Protein AF-A0A3D0RN93-F1 (afdb_monomer_lite)

Secondary structure (DSSP, 8-state):
-----SSHHHHHTTSTTEEEEEEETTEEEEEETTB-GGGS--EETTEEP-SS-S-SSS--S--TTS-S--------

Sequence (76 aa):
MKNNSASFSKSLSKVAGVSSMDIGANVAKPVIRGLGFNRIAVADKGVVQQNQQWGADHGLDIDQYDVDKVFIHKGP

Radius of gyration: 11.63 Å; chains: 1; bounding box: 30×24×32 Å

Structure (mmCIF, N/CA/C/O backbone):
data_AF-A0A3D0RN93-F1
#
_entry.id   AF-A0A3D0RN93-F1
#
loop_
_atom_site.group_PDB
_atom_site.id
_atom_site.type_symbol
_atom_site.label_atom_id
_atom_site.label_alt_id
_atom_site.label_comp_id
_atom_site.label_asym_id
_atom_site.label_entity_id
_atom_site.label_seq_id
_atom_site.pdbx_PDB_ins_code
_atom_site.Cartn_x
_atom_site.Cartn_y
_atom_site.Cartn_z
_atom_site.occupancy
_atom_site.B_iso_or_equiv
_atom_site.auth_seq_id
_atom_site.a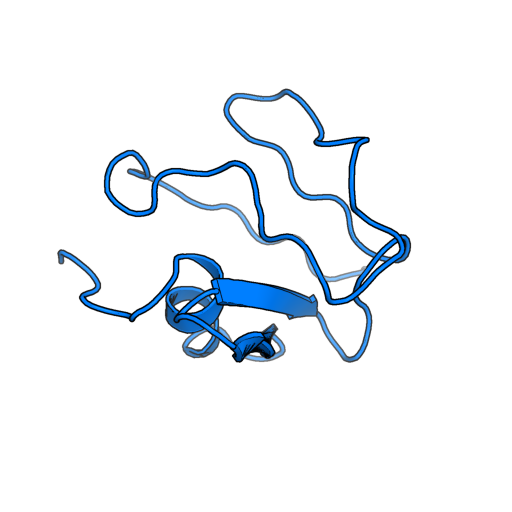uth_comp_id
_atom_site.auth_asym_id
_atom_site.auth_atom_id
_atom_site.pdbx_PDB_model_num
ATOM 1 N N . MET A 1 1 ? -17.091 1.777 -8.340 1.00 43.31 1 MET A N 1
ATOM 2 C CA . MET A 1 1 ? -16.237 2.874 -8.854 1.00 43.31 1 MET A CA 1
ATOM 3 C C . MET A 1 1 ? -14.884 2.280 -9.208 1.00 43.31 1 MET A C 1
ATOM 5 O O . MET A 1 1 ? -14.220 1.801 -8.302 1.00 43.31 1 MET A O 1
ATOM 9 N N . LYS A 1 2 ? -14.481 2.271 -10.484 1.00 50.34 2 LYS A N 1
ATOM 10 C CA . LYS A 1 2 ? -13.091 1.952 -10.849 1.00 50.34 2 LYS A CA 1
ATOM 11 C C . LYS A 1 2 ? -12.225 3.150 -10.440 1.00 50.34 2 LYS A C 1
ATOM 13 O O . LYS A 1 2 ? -12.444 4.254 -10.933 1.00 50.34 2 LYS A O 1
ATOM 18 N N . ASN A 1 3 ? -11.328 2.980 -9.470 1.00 56.91 3 ASN A N 1
ATOM 19 C CA . ASN A 1 3 ? -10.379 4.028 -9.086 1.00 56.91 3 ASN A CA 1
ATOM 20 C C . ASN A 1 3 ? -9.252 4.055 -10.133 1.00 56.91 3 ASN A C 1
ATOM 22 O O . ASN A 1 3 ? -8.350 3.229 -10.075 1.00 56.91 3 ASN A O 1
ATOM 26 N N . ASN A 1 4 ? -9.280 5.010 -11.069 1.00 64.31 4 ASN A N 1
ATOM 27 C CA . ASN A 1 4 ? -8.231 5.202 -12.090 1.00 64.31 4 ASN A CA 1
ATOM 28 C C . ASN A 1 4 ? -6.953 5.862 -11.527 1.00 64.31 4 ASN A C 1
ATOM 30 O O . ASN A 1 4 ? -6.353 6.733 -12.155 1.00 64.31 4 ASN A O 1
ATOM 34 N N . SER A 1 5 ? -6.540 5.501 -10.314 1.00 68.50 5 SER A N 1
ATOM 35 C CA . SER A 1 5 ? -5.238 5.925 -9.799 1.00 68.50 5 SER A CA 1
ATOM 36 C C . SER A 1 5 ? -4.124 5.172 -10.530 1.00 68.50 5 SER A C 1
ATOM 38 O O . SER A 1 5 ? -4.312 4.037 -10.957 1.00 68.50 5 SER A O 1
ATOM 40 N N . ALA A 1 6 ? -2.962 5.812 -10.674 1.00 81.19 6 ALA A N 1
ATOM 41 C CA . ALA A 1 6 ? -1.834 5.252 -11.420 1.00 81.19 6 ALA A CA 1
ATOM 42 C C . ALA A 1 6 ? -1.246 3.968 -10.788 1.00 81.19 6 ALA A C 1
ATOM 44 O O . ALA A 1 6 ? -0.613 3.191 -11.491 1.00 81.19 6 ALA A O 1
ATOM 45 N N . SER A 1 7 ? -1.481 3.751 -9.485 1.00 88.00 7 SER A N 1
ATOM 46 C CA . SER A 1 7 ? -1.256 2.482 -8.781 1.00 88.00 7 SER A CA 1
ATOM 47 C C . SER A 1 7 ? -2.350 2.217 -7.749 1.00 88.00 7 SER A C 1
ATOM 49 O O . SER A 1 7 ? -3.001 3.151 -7.256 1.00 88.00 7 SER A O 1
ATOM 51 N N . PHE A 1 8 ? -2.466 0.953 -7.330 1.00 91.44 8 PHE A N 1
ATOM 52 C CA . PHE A 1 8 ? -3.287 0.538 -6.192 1.00 91.44 8 PHE A CA 1
ATOM 53 C C . PHE A 1 8 ? -3.013 1.394 -4.944 1.00 91.44 8 PHE A C 1
ATOM 55 O O . PHE A 1 8 ? -3.936 1.995 -4.395 1.00 91.44 8 PHE A O 1
ATOM 62 N N . SER A 1 9 ? -1.746 1.552 -4.550 1.00 93.69 9 SER A N 1
ATOM 63 C CA . SER A 1 9 ? -1.347 2.334 -3.370 1.00 93.69 9 SER A CA 1
ATOM 64 C C . SER A 1 9 ? -1.793 3.796 -3.437 1.00 93.69 9 SER A C 1
ATOM 66 O O . SER A 1 9 ? -2.283 4.331 -2.445 1.00 93.69 9 SER A O 1
ATOM 68 N N . LYS A 1 10 ? -1.688 4.447 -4.607 1.00 92.62 10 LYS A N 1
ATOM 69 C CA . LYS A 1 10 ? -2.165 5.831 -4.801 1.00 92.62 10 LYS A CA 1
ATOM 70 C C . LYS A 1 10 ? -3.680 5.945 -4.620 1.00 92.62 10 LYS A C 1
ATOM 72 O O . LYS A 1 10 ? -4.159 6.970 -4.141 1.00 92.62 10 LYS A O 1
ATOM 77 N N . SER A 1 11 ? -4.437 4.898 -4.957 1.00 91.94 11 SER A N 1
ATOM 78 C CA . SER A 1 11 ? -5.890 4.880 -4.747 1.00 91.94 11 SER A CA 1
ATOM 79 C C . SER A 1 11 ? -6.282 4.918 -3.263 1.00 91.94 11 SER A C 1
ATOM 81 O O . SER A 1 11 ? -7.331 5.469 -2.917 1.00 91.94 11 SER A O 1
ATOM 83 N N . LEU A 1 12 ? -5.416 4.396 -2.384 1.00 93.75 12 LEU A N 1
ATOM 84 C CA . LEU A 1 12 ? -5.644 4.333 -0.939 1.00 93.75 12 LEU A CA 1
ATOM 85 C C . LEU A 1 12 ? -5.441 5.683 -0.239 1.00 93.75 12 LEU A C 1
ATOM 87 O O . LEU A 1 12 ? -5.945 5.865 0.866 1.00 93.75 12 LEU A O 1
ATOM 91 N N . SER A 1 13 ? -4.787 6.655 -0.884 1.00 93.75 13 SER A N 1
ATOM 92 C CA . SER A 1 13 ? -4.529 7.995 -0.327 1.00 93.75 13 SER A CA 1
ATOM 93 C C . SER A 1 13 ? -5.800 8.817 -0.058 1.00 93.75 13 SER A C 1
ATOM 95 O O . SER A 1 13 ? -5.736 9.874 0.562 1.00 93.75 13 SER A O 1
ATOM 97 N N . LYS A 1 14 ? -6.977 8.339 -0.493 1.00 91.88 14 LYS A N 1
ATOM 98 C CA . LYS A 1 14 ? -8.287 8.898 -0.108 1.00 91.88 14 LYS A CA 1
ATOM 99 C C . LYS A 1 14 ? -8.688 8.543 1.333 1.00 91.88 14 LYS A C 1
ATOM 101 O O . LYS A 1 14 ? -9.625 9.130 1.867 1.00 91.88 14 LYS A O 1
ATOM 106 N N . VAL A 1 15 ? -8.021 7.574 1.964 1.00 95.88 15 VAL A N 1
ATOM 107 C CA . VAL A 1 15 ? -8.304 7.131 3.334 1.00 95.88 15 VAL A CA 1
ATOM 108 C C . VAL A 1 15 ? -7.490 7.958 4.328 1.00 95.88 15 VAL A C 1
ATOM 110 O O . VAL A 1 15 ? -6.266 8.000 4.263 1.00 95.88 15 VAL A O 1
ATOM 113 N N . ALA A 1 16 ? -8.155 8.562 5.316 1.00 95.94 16 ALA A N 1
ATOM 114 C CA . ALA A 1 16 ? -7.483 9.351 6.349 1.00 95.94 16 ALA A CA 1
ATOM 115 C C . ALA A 1 16 ? -6.381 8.551 7.074 1.00 95.94 16 ALA A C 1
ATOM 117 O O . ALA A 1 16 ? -6.605 7.425 7.545 1.00 95.94 16 ALA A O 1
ATOM 118 N N . GLY A 1 17 ? -5.193 9.150 7.185 1.00 96.56 17 GLY A N 1
ATOM 119 C CA . GLY A 1 17 ? -4.009 8.525 7.782 1.00 96.56 17 GLY A CA 1
ATOM 120 C C . GLY A 1 17 ? -3.289 7.519 6.878 1.00 96.56 17 GLY A C 1
ATOM 121 O O . GLY A 1 17 ? -2.369 6.854 7.356 1.00 96.56 17 GLY A O 1
ATOM 122 N N . VAL A 1 18 ? -3.693 7.406 5.608 1.00 97.38 18 VAL A N 1
ATOM 123 C CA . VAL A 1 18 ? -3.010 6.628 4.571 1.00 97.38 18 VAL A CA 1
ATOM 124 C C . VAL A 1 18 ? -2.491 7.586 3.508 1.00 97.38 18 VAL A C 1
ATOM 126 O O . VAL A 1 18 ? -3.216 8.450 3.021 1.00 97.38 18 VAL A O 1
ATOM 129 N N . SER A 1 19 ? -1.228 7.432 3.149 1.00 96.25 19 SER A N 1
ATOM 130 C CA . SER A 1 19 ? -0.612 8.095 2.007 1.00 96.25 19 SER A CA 1
ATOM 131 C C . SER A 1 19 ? 0.114 7.064 1.146 1.00 96.25 19 SER A C 1
ATOM 133 O O . SER A 1 19 ? 0.145 5.871 1.460 1.00 96.25 19 SER A O 1
ATOM 135 N N . SER A 1 20 ? 0.685 7.515 0.035 1.00 93.88 20 SER A N 1
ATOM 136 C CA . SER A 1 20 ? 1.469 6.676 -0.864 1.00 93.88 20 SER A CA 1
ATOM 137 C C . SER A 1 20 ? 2.856 7.271 -1.065 1.00 93.88 20 SER A C 1
ATOM 139 O O . SER A 1 20 ? 2.974 8.463 -1.347 1.00 93.88 20 SER A O 1
ATOM 141 N N . MET A 1 21 ? 3.886 6.437 -0.981 1.00 94.06 21 MET A N 1
ATOM 142 C CA . MET A 1 21 ? 5.237 6.763 -1.421 1.00 94.06 21 MET A CA 1
ATOM 143 C C . MET A 1 21 ? 5.358 6.418 -2.904 1.00 94.06 21 MET A C 1
ATOM 145 O O . MET A 1 21 ? 5.331 5.240 -3.259 1.00 94.06 21 MET A O 1
ATOM 149 N N . ASP A 1 22 ? 5.441 7.438 -3.755 1.00 92.12 22 ASP A N 1
ATOM 150 C CA . ASP A 1 22 ? 5.731 7.265 -5.180 1.00 92.12 22 ASP A CA 1
ATOM 151 C C . ASP A 1 22 ? 7.180 6.802 -5.352 1.00 92.12 22 ASP A C 1
ATOM 153 O O . ASP A 1 22 ? 8.082 7.357 -4.724 1.00 92.12 22 ASP A O 1
ATOM 157 N N . ILE A 1 23 ? 7.383 5.780 -6.179 1.00 91.56 23 ILE A N 1
ATOM 158 C CA . ILE A 1 23 ? 8.709 5.241 -6.493 1.00 91.56 23 ILE A CA 1
ATOM 159 C C . ILE A 1 23 ? 9.018 5.287 -7.998 1.00 91.56 23 ILE A C 1
ATOM 161 O O . ILE A 1 23 ? 9.975 4.676 -8.462 1.00 91.56 23 ILE A O 1
ATOM 165 N N . GLY A 1 24 ? 8.230 6.042 -8.769 1.00 87.38 24 GLY A N 1
ATOM 166 C CA . GLY A 1 24 ? 8.394 6.193 -10.211 1.00 87.38 24 GLY A CA 1
ATOM 167 C C . GLY A 1 24 ? 7.649 5.132 -11.021 1.00 87.38 24 GLY A C 1
ATOM 168 O O . GLY A 1 24 ? 7.048 4.206 -10.484 1.00 87.38 24 GLY A O 1
ATOM 169 N N . ALA A 1 25 ? 7.635 5.308 -12.347 1.00 85.44 25 ALA A N 1
ATOM 170 C CA . ALA A 1 25 ? 6.971 4.404 -13.297 1.00 85.44 25 ALA A CA 1
ATOM 171 C C . ALA A 1 25 ? 5.504 4.073 -12.945 1.00 85.44 25 ALA A C 1
ATOM 173 O O . ALA A 1 25 ? 5.030 2.968 -13.187 1.00 85.44 25 ALA A O 1
ATOM 174 N N . ASN A 1 26 ? 4.782 5.039 -12.365 1.00 83.81 26 ASN A N 1
ATOM 175 C CA . ASN A 1 26 ? 3.423 4.883 -11.834 1.00 83.81 26 ASN A CA 1
ATOM 176 C C . ASN A 1 26 ? 3.281 3.926 -10.642 1.00 83.81 26 ASN A C 1
ATOM 178 O O . ASN A 1 26 ? 2.176 3.764 -10.136 1.00 83.81 26 ASN A O 1
ATOM 182 N N . VAL A 1 27 ? 4.371 3.382 -10.112 1.00 88.56 27 VAL A N 1
ATOM 183 C CA . VAL A 1 27 ? 4.383 2.475 -8.967 1.00 88.56 27 VAL A CA 1
ATOM 184 C C . VAL A 1 27 ? 4.459 3.265 -7.659 1.00 88.56 27 VAL A C 1
ATOM 186 O O . VAL A 1 27 ? 5.105 4.306 -7.563 1.00 88.56 27 VAL A O 1
ATOM 189 N N . ALA A 1 28 ? 3.769 2.788 -6.624 1.00 93.12 28 ALA A N 1
ATOM 190 C CA . ALA A 1 28 ? 3.855 3.375 -5.291 1.00 93.12 28 ALA A CA 1
ATOM 191 C C . ALA A 1 28 ? 3.642 2.325 -4.197 1.00 93.12 28 ALA A C 1
ATOM 193 O O . ALA A 1 28 ? 3.005 1.294 -4.432 1.00 93.12 28 ALA A O 1
ATOM 194 N N . LYS A 1 29 ? 4.097 2.629 -2.980 1.00 95.25 29 LYS A N 1
ATOM 195 C CA . LYS A 1 29 ? 3.865 1.824 -1.770 1.00 95.25 29 LYS A CA 1
ATOM 196 C C . LYS A 1 29 ? 2.958 2.545 -0.776 1.00 95.25 29 LYS A C 1
ATOM 198 O O . LYS A 1 29 ? 3.034 3.772 -0.687 1.00 95.25 29 LYS A O 1
ATOM 203 N N . PRO A 1 30 ? 2.110 1.829 -0.020 1.00 95.69 30 PRO A N 1
ATOM 204 C CA . PRO A 1 30 ? 1.282 2.453 0.996 1.00 95.69 30 PRO A CA 1
ATOM 205 C C . PRO A 1 30 ? 2.132 2.884 2.194 1.00 95.69 30 PRO A C 1
ATOM 207 O O . PRO A 1 30 ? 3.124 2.247 2.547 1.00 95.69 30 PRO A O 1
ATOM 210 N N . VAL A 1 31 ? 1.718 3.973 2.829 1.00 96.50 31 VAL A N 1
ATOM 211 C CA . VAL A 1 31 ? 2.265 4.471 4.089 1.00 96.50 31 VAL A CA 1
ATOM 212 C C . VAL A 1 31 ? 1.090 4.718 5.028 1.00 96.50 31 VAL A C 1
ATOM 214 O O . VAL A 1 31 ? 0.166 5.459 4.700 1.00 96.50 31 VAL A O 1
ATOM 217 N N . ILE A 1 32 ? 1.110 4.103 6.207 1.00 97.44 32 ILE A N 1
ATOM 218 C CA . ILE A 1 32 ? 0.057 4.227 7.218 1.00 97.44 32 ILE A CA 1
ATOM 219 C C . ILE A 1 32 ? 0.639 4.967 8.417 1.00 97.44 32 ILE A C 1
ATOM 221 O O . ILE A 1 32 ? 1.547 4.463 9.069 1.00 97.44 32 ILE A O 1
ATOM 225 N N . ARG A 1 33 ? 0.131 6.169 8.722 1.00 96.56 33 ARG A N 1
ATOM 226 C CA . ARG A 1 33 ? 0.618 7.012 9.840 1.00 96.56 33 ARG A CA 1
ATOM 227 C C . ARG A 1 33 ? 2.156 7.179 9.857 1.00 96.56 33 ARG A C 1
ATOM 229 O O . ARG A 1 33 ? 2.781 7.120 10.908 1.00 96.56 33 ARG A O 1
ATOM 236 N N . GLY A 1 34 ? 2.775 7.348 8.686 1.00 95.94 34 GLY A N 1
ATOM 237 C CA . GLY A 1 34 ? 4.236 7.481 8.540 1.00 95.94 34 GLY A CA 1
ATOM 238 C C . GLY A 1 34 ? 5.023 6.159 8.565 1.00 95.94 34 GLY A C 1
ATOM 239 O O . GLY A 1 34 ? 6.240 6.160 8.364 1.00 95.94 34 GLY A O 1
ATOM 240 N N . LEU A 1 35 ? 4.348 5.025 8.765 1.00 96.25 35 LEU A N 1
ATOM 241 C CA . LEU A 1 35 ? 4.929 3.688 8.696 1.00 96.25 35 LEU A CA 1
ATOM 242 C C . LEU A 1 35 ? 4.795 3.135 7.277 1.00 96.25 35 LEU A C 1
ATOM 244 O O . LEU A 1 35 ? 3.712 3.124 6.701 1.00 96.25 35 LEU A O 1
ATOM 248 N N . GLY A 1 36 ? 5.902 2.659 6.724 1.00 94.56 36 GLY A N 1
ATOM 249 C CA . GLY A 1 36 ? 5.969 2.007 5.417 1.00 94.56 36 GLY A CA 1
ATOM 250 C C . GLY A 1 36 ? 7.095 0.980 5.405 1.00 94.56 36 GLY A C 1
ATOM 251 O O . GLY A 1 36 ? 7.796 0.835 6.418 1.00 94.56 36 GLY A O 1
ATOM 252 N N . PHE A 1 37 ? 7.299 0.319 4.264 1.00 94.06 37 PHE A N 1
ATOM 253 C CA . PHE A 1 37 ? 8.251 -0.794 4.129 1.00 94.06 37 PHE A CA 1
ATOM 254 C C . PHE A 1 37 ? 7.936 -1.896 5.154 1.00 94.06 37 PHE A C 1
ATOM 256 O O . PHE A 1 37 ? 6.770 -2.128 5.458 1.00 94.06 37 PHE A O 1
ATOM 263 N N . ASN A 1 38 ? 8.959 -2.490 5.769 1.00 94.75 38 ASN A N 1
ATOM 264 C CA . ASN A 1 38 ? 8.858 -3.545 6.787 1.00 94.75 38 ASN A CA 1
ATOM 265 C C . ASN A 1 38 ? 8.078 -3.165 8.068 1.00 94.75 38 ASN A C 1
ATOM 267 O O . ASN A 1 38 ? 8.011 -3.953 9.006 1.00 94.75 38 ASN A O 1
ATOM 271 N N . ARG A 1 39 ? 7.535 -1.945 8.162 1.00 94.69 39 ARG A N 1
ATOM 272 C CA . ARG A 1 39 ? 6.739 -1.474 9.308 1.00 94.69 39 ARG A CA 1
ATOM 273 C C . ARG A 1 39 ? 5.232 -1.619 9.091 1.00 94.69 39 ARG A C 1
ATOM 275 O O . ARG A 1 39 ? 4.466 -1.292 9.992 1.00 94.69 39 ARG A O 1
ATOM 282 N N . ILE A 1 40 ? 4.810 -2.075 7.913 1.00 95.12 40 ILE A N 1
ATOM 283 C CA . ILE A 1 40 ? 3.425 -2.435 7.601 1.00 95.12 40 ILE A CA 1
ATOM 284 C C . ILE A 1 40 ? 3.417 -3.759 6.836 1.00 95.12 40 ILE A C 1
ATOM 286 O O . ILE A 1 40 ? 4.360 -4.056 6.111 1.00 95.12 40 ILE A O 1
ATOM 290 N N . ALA A 1 41 ? 2.343 -4.531 6.972 1.00 95.31 41 ALA A N 1
ATOM 291 C CA . ALA A 1 41 ? 2.126 -5.736 6.180 1.00 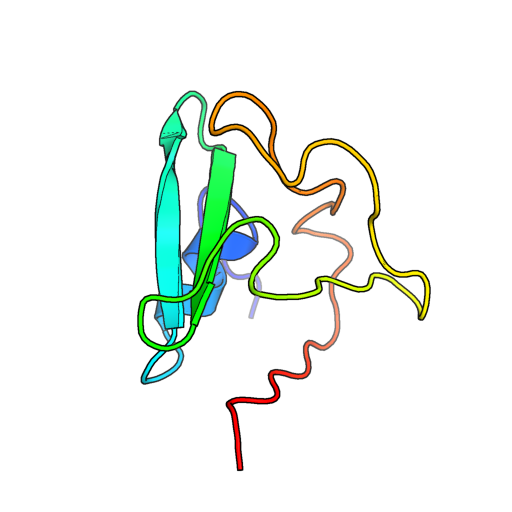95.31 41 ALA A CA 1
ATOM 292 C C . ALA A 1 41 ? 1.072 -5.467 5.102 1.00 95.31 41 ALA A C 1
ATOM 294 O O . ALA A 1 41 ? 0.063 -4.807 5.364 1.00 95.31 41 ALA A O 1
ATOM 295 N N . VAL A 1 42 ? 1.291 -6.009 3.905 1.00 95.38 42 VAL A N 1
ATOM 296 C CA . VAL A 1 42 ? 0.293 -6.059 2.831 1.00 95.38 42 VAL A CA 1
ATOM 297 C C . VAL A 1 42 ? -0.005 -7.523 2.549 1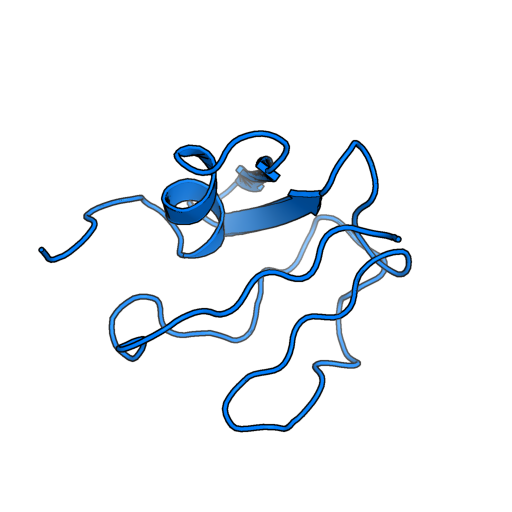.00 95.38 42 VAL A C 1
ATOM 299 O O . VAL A 1 42 ? 0.916 -8.316 2.359 1.00 95.38 42 VAL A O 1
ATOM 302 N N . ALA A 1 43 ? -1.286 -7.878 2.542 1.00 95.56 43 ALA A N 1
ATOM 303 C CA . ALA A 1 43 ? -1.737 -9.220 2.216 1.00 95.56 43 ALA A CA 1
ATOM 304 C C . ALA A 1 43 ? -2.706 -9.175 1.036 1.00 95.56 43 ALA A C 1
ATOM 306 O O . ALA A 1 43 ? -3.646 -8.379 1.047 1.00 95.56 43 ALA A O 1
ATOM 307 N N . ASP A 1 44 ? -2.489 -10.052 0.061 1.00 94.94 44 ASP A N 1
ATOM 308 C CA . ASP A 1 44 ? -3.420 -10.310 -1.035 1.00 94.94 44 ASP A CA 1
ATOM 309 C C . ASP A 1 44 ? -4.005 -11.714 -0.871 1.00 94.94 44 ASP A C 1
ATOM 311 O O . ASP A 1 44 ? -3.277 -12.67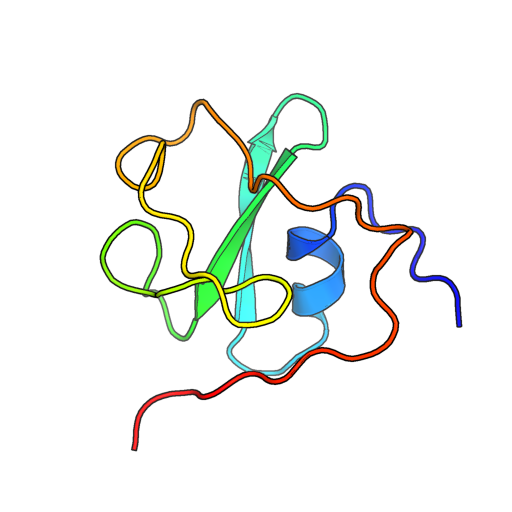1 -0.615 1.00 94.94 44 ASP A O 1
ATOM 315 N N . LYS A 1 45 ? -5.336 -11.834 -0.942 1.00 94.19 45 LYS A N 1
ATOM 316 C CA . LYS A 1 45 ? -6.074 -13.105 -0.774 1.00 94.19 45 LYS A CA 1
ATOM 317 C C . LYS A 1 45 ? -5.625 -13.928 0.455 1.00 94.19 45 LYS A C 1
ATOM 319 O O . LYS A 1 45 ? -5.617 -15.154 0.435 1.00 94.19 45 LYS A O 1
ATOM 324 N N . GLY A 1 46 ? -5.265 -13.243 1.546 1.00 94.94 46 GLY A N 1
ATOM 325 C CA . GLY A 1 46 ? -4.812 -13.854 2.804 1.00 94.94 46 GLY A CA 1
ATOM 326 C C . GLY A 1 46 ? -3.321 -14.210 2.865 1.00 94.94 46 GLY A C 1
ATOM 327 O O . GLY A 1 46 ? -2.850 -14.647 3.912 1.00 94.94 46 GLY A O 1
ATOM 328 N N . VAL A 1 47 ? -2.561 -13.985 1.792 1.00 95.69 47 VAL A N 1
ATOM 329 C CA . VAL A 1 47 ? -1.118 -14.235 1.727 1.00 95.69 47 VAL A CA 1
ATOM 330 C C . VAL A 1 47 ? -0.364 -12.925 1.911 1.00 95.69 47 VAL A C 1
ATOM 332 O O . VAL A 1 47 ? -0.532 -11.984 1.138 1.00 95.69 47 VAL A O 1
ATOM 335 N N . VAL A 1 48 ? 0.476 -12.854 2.944 1.00 95.88 48 VAL A N 1
ATOM 336 C CA . VAL A 1 48 ? 1.306 -11.672 3.213 1.00 95.88 48 VAL A CA 1
ATOM 337 C C . VAL A 1 48 ? 2.474 -11.630 2.229 1.00 95.88 48 VAL A C 1
ATOM 339 O O . VAL A 1 48 ? 3.222 -12.601 2.123 1.00 95.88 48 VAL A O 1
ATOM 342 N N . GLN A 1 49 ? 2.673 -10.497 1.558 1.00 94.75 49 GLN A N 1
ATOM 343 C CA . GLN A 1 49 ? 3.847 -10.279 0.712 1.00 94.75 49 GLN A CA 1
ATOM 344 C C . GLN A 1 49 ? 5.104 -10.180 1.580 1.00 94.75 49 GLN A C 1
ATOM 346 O O . GLN A 1 49 ? 5.139 -9.410 2.537 1.00 94.75 49 GLN A O 1
ATOM 351 N N . GLN A 1 50 ? 6.130 -10.972 1.259 1.00 93.19 50 GLN A N 1
ATOM 352 C CA . GLN A 1 50 ? 7.389 -11.021 2.021 1.00 93.19 50 GLN A CA 1
ATOM 353 C C . GLN A 1 50 ? 8.594 -10.491 1.238 1.00 93.19 50 GLN A C 1
ATOM 355 O O . GLN A 1 50 ? 9.601 -10.091 1.820 1.00 93.19 50 GLN A O 1
ATOM 360 N N . ASN A 1 51 ? 8.489 -10.450 -0.082 1.00 91.44 51 ASN A N 1
ATOM 361 C CA . ASN A 1 51 ? 9.502 -9.943 -0.990 1.00 91.44 51 ASN A CA 1
ATOM 362 C C . ASN A 1 51 ? 9.435 -8.414 -1.107 1.00 91.44 51 ASN A C 1
ATOM 364 O O . ASN A 1 51 ? 8.396 -7.796 -0.897 1.00 91.44 51 ASN A O 1
ATOM 368 N N . GLN A 1 52 ? 10.563 -7.804 -1.470 1.00 91.19 52 GLN A N 1
ATOM 369 C CA . GLN A 1 52 ? 10.649 -6.410 -1.912 1.00 91.19 52 GLN A CA 1
ATOM 370 C C . GLN A 1 52 ? 10.155 -5.349 -0.921 1.00 91.19 52 GLN A C 1
ATOM 372 O O . GLN A 1 52 ? 9.953 -4.199 -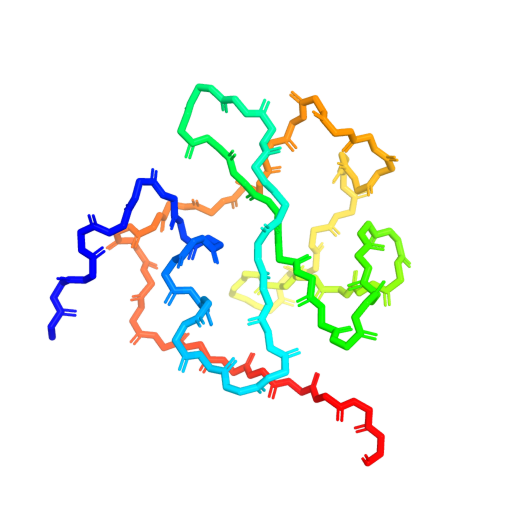1.297 1.00 91.19 52 GLN A O 1
ATOM 377 N N . GLN A 1 53 ? 9.981 -5.669 0.360 1.00 88.38 53 GLN A N 1
ATOM 378 C CA . GLN A 1 53 ? 9.454 -4.722 1.347 1.00 88.38 53 GLN A CA 1
ATOM 379 C C . GLN A 1 53 ? 10.489 -3.696 1.829 1.00 88.38 53 GLN A C 1
ATOM 381 O O . GLN A 1 53 ? 10.090 -2.679 2.382 1.00 88.38 53 GLN A O 1
ATOM 386 N N . TRP A 1 54 ? 11.790 -3.925 1.616 1.00 88.94 54 TRP A N 1
ATOM 387 C CA . TRP A 1 54 ? 12.884 -3.123 2.187 1.00 88.94 54 TRP A CA 1
ATOM 388 C C . TRP A 1 54 ? 13.259 -1.874 1.378 1.00 88.94 54 TRP A C 1
ATOM 390 O O . TRP A 1 54 ? 13.746 -0.906 1.957 1.00 88.94 54 TRP A O 1
ATOM 400 N N . GLY A 1 55 ? 13.069 -1.911 0.057 1.00 89.81 55 GLY A N 1
ATOM 401 C CA . GLY A 1 55 ? 13.553 -0.896 -0.880 1.00 89.81 55 GLY A CA 1
ATOM 402 C C . GLY A 1 55 ? 12.433 -0.139 -1.586 1.00 89.81 55 GLY A C 1
ATOM 403 O O . GLY A 1 55 ? 11.271 -0.550 -1.563 1.00 89.81 55 GLY A O 1
ATOM 404 N N . ALA A 1 56 ? 12.778 0.995 -2.193 1.00 90.69 56 ALA A N 1
ATOM 405 C CA . ALA A 1 56 ? 11.870 1.867 -2.942 1.00 90.69 56 ALA A CA 1
ATOM 406 C C . ALA A 1 56 ? 12.017 1.683 -4.464 1.00 90.69 56 ALA A C 1
ATOM 408 O O . ALA A 1 56 ? 11.868 2.627 -5.223 1.00 90.69 56 ALA A O 1
ATOM 409 N N . ASP A 1 57 ? 12.367 0.483 -4.901 1.00 90.12 57 ASP A N 1
ATOM 410 C CA . ASP A 1 57 ? 12.713 0.128 -6.281 1.00 90.12 57 ASP A CA 1
ATOM 411 C C . ASP A 1 57 ? 11.700 -0.832 -6.924 1.00 90.12 57 ASP A C 1
ATOM 413 O O . ASP A 1 57 ? 11.617 -0.935 -8.146 1.00 90.12 57 ASP A O 1
ATOM 417 N N . HIS A 1 58 ? 10.869 -1.479 -6.106 1.00 90.62 58 HIS A N 1
ATOM 418 C CA . HIS A 1 58 ? 9.848 -2.432 -6.535 1.00 90.62 58 HIS A CA 1
ATOM 419 C C . HIS A 1 58 ? 8.483 -2.110 -5.922 1.00 90.62 58 HIS A C 1
ATOM 421 O O . HIS A 1 58 ? 8.406 -1.601 -4.807 1.00 90.62 58 HIS A O 1
ATOM 427 N N . GLY A 1 59 ? 7.398 -2.399 -6.645 1.00 90.38 59 GLY A N 1
ATOM 428 C CA . GLY A 1 59 ? 6.020 -2.145 -6.215 1.00 90.38 59 GLY A CA 1
ATOM 429 C C . GLY A 1 59 ? 5.428 -3.199 -5.287 1.00 90.38 59 GLY A C 1
ATOM 430 O O . GLY A 1 59 ? 6.132 -4.060 -4.774 1.00 90.38 59 GLY A O 1
ATOM 431 N N . LEU A 1 60 ? 4.113 -3.106 -5.081 1.00 92.12 60 LEU A N 1
ATOM 432 C CA . LEU A 1 60 ? 3.330 -4.220 -4.550 1.00 92.12 60 LEU A CA 1
ATOM 433 C C . LEU A 1 60 ? 3.016 -5.195 -5.680 1.00 92.12 60 LEU A C 1
ATOM 435 O O . LEU A 1 60 ? 2.648 -4.758 -6.772 1.00 92.12 60 LEU A O 1
ATOM 439 N N . ASP A 1 61 ? 3.050 -6.488 -5.382 1.00 91.81 61 ASP A N 1
ATOM 440 C CA . ASP A 1 61 ? 2.616 -7.533 -6.313 1.00 91.81 61 ASP A CA 1
ATOM 441 C C . ASP A 1 61 ? 1.082 -7.659 -6.280 1.00 91.81 61 ASP A C 1
ATOM 443 O O . ASP A 1 61 ? 0.532 -8.645 -5.799 1.00 91.81 61 ASP A O 1
ATOM 447 N N . ILE A 1 62 ? 0.382 -6.591 -6.682 1.00 90.19 62 ILE A N 1
ATOM 448 C CA . ILE A 1 62 ? -1.086 -6.506 -6.727 1.00 90.19 62 ILE A CA 1
ATOM 449 C C . ILE A 1 62 ? -1.500 -5.854 -8.043 1.00 90.19 62 ILE A C 1
ATOM 451 O O . ILE A 1 62 ? -1.101 -4.722 -8.332 1.00 90.19 62 ILE A O 1
ATOM 455 N N . ASP A 1 63 ? -2.361 -6.530 -8.803 1.00 89.25 63 ASP A N 1
ATOM 456 C CA . ASP A 1 63 ? -3.078 -5.889 -9.901 1.00 89.25 63 ASP A CA 1
ATOM 457 C C . ASP A 1 63 ? -4.183 -4.997 -9.328 1.00 89.25 63 ASP A C 1
ATOM 459 O O . ASP A 1 63 ? -5.139 -5.461 -8.710 1.00 89.25 63 ASP A O 1
ATOM 463 N N . GLN A 1 64 ? -4.068 -3.690 -9.549 1.00 87.12 64 GLN A N 1
ATOM 464 C CA . GLN A 1 64 ? -5.047 -2.710 -9.085 1.00 87.12 64 GLN A CA 1
ATOM 465 C C . GLN A 1 64 ? -6.462 -2.916 -9.647 1.00 87.12 64 GLN A C 1
ATOM 467 O O . GLN A 1 64 ? -7.412 -2.348 -9.106 1.00 87.12 64 GLN A O 1
ATOM 472 N N . TYR A 1 65 ? -6.603 -3.660 -10.746 1.00 89.31 65 TYR A N 1
ATOM 473 C CA . TYR A 1 65 ? -7.887 -3.959 -11.371 1.00 89.31 65 TYR A CA 1
ATOM 474 C C . TYR A 1 65 ? -8.524 -5.259 -10.853 1.00 89.31 65 TYR A C 1
ATOM 476 O O . TYR A 1 65 ? -9.710 -5.456 -11.108 1.00 89.31 65 TYR A O 1
ATOM 484 N N . ASP A 1 66 ? -7.788 -6.084 -10.096 1.00 92.06 66 ASP A N 1
ATOM 485 C CA . ASP A 1 66 ? -8.251 -7.337 -9.463 1.00 92.06 66 ASP A CA 1
ATOM 486 C C . ASP A 1 66 ? -8.515 -7.157 -7.951 1.00 92.06 66 ASP A C 1
ATOM 488 O O . ASP A 1 66 ? -8.308 -8.058 -7.140 1.00 92.06 66 ASP A O 1
ATOM 492 N N . VAL A 1 67 ? -8.943 -5.956 -7.537 1.00 91.88 67 VAL A N 1
ATOM 493 C CA . VAL A 1 67 ? -9.267 -5.653 -6.134 1.00 91.88 67 VAL A CA 1
ATOM 494 C C . VAL A 1 67 ? -10.729 -5.242 -5.987 1.00 91.88 67 VAL A C 1
ATOM 496 O O . VAL A 1 67 ? -11.109 -4.117 -6.316 1.00 91.88 67 VAL A O 1
ATOM 499 N N . ASP A 1 68 ? -11.531 -6.123 -5.387 1.00 92.94 68 ASP A N 1
ATOM 500 C CA . ASP A 1 68 ? -12.941 -5.853 -5.073 1.00 92.94 68 ASP A CA 1
ATOM 501 C C . ASP A 1 68 ? -13.132 -5.140 -3.728 1.00 92.94 68 ASP A C 1
ATOM 503 O O . ASP A 1 68 ? -13.967 -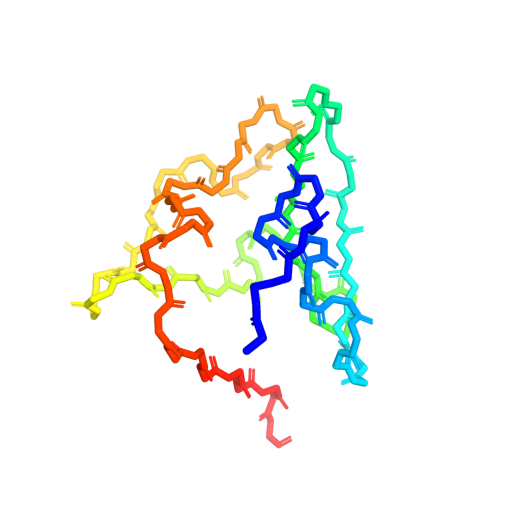4.241 -3.585 1.00 92.94 68 ASP A O 1
ATOM 507 N N . LYS A 1 69 ? -12.367 -5.546 -2.708 1.00 93.88 69 LYS A N 1
ATOM 508 C CA . LYS A 1 69 ? -12.483 -5.032 -1.340 1.00 93.88 69 LYS A CA 1
ATOM 509 C C . LYS A 1 69 ? -11.114 -4.939 -0.686 1.00 93.88 69 LYS A C 1
ATOM 511 O O . LYS A 1 69 ? -10.316 -5.863 -0.775 1.00 93.88 69 LYS A O 1
ATOM 516 N N . VAL A 1 70 ? -10.884 -3.845 0.038 1.00 94.88 70 VAL A N 1
ATOM 517 C CA . VAL A 1 70 ? -9.684 -3.659 0.857 1.00 94.88 70 VAL A CA 1
ATOM 518 C C . VAL A 1 70 ? -10.073 -3.433 2.314 1.00 94.88 70 VAL A C 1
ATOM 520 O O . VAL A 1 70 ? -11.048 -2.739 2.608 1.00 94.88 70 VAL A O 1
ATOM 523 N N . PHE A 1 71 ? -9.292 -3.998 3.229 1.00 96.00 71 PHE A N 1
ATOM 524 C CA . PHE A 1 71 ? -9.375 -3.715 4.658 1.00 96.00 71 PHE A CA 1
ATOM 525 C C . PHE A 1 71 ? -8.075 -3.047 5.098 1.00 96.00 71 PHE A C 1
ATOM 527 O O . PHE A 1 71 ? -6.992 -3.480 4.715 1.00 96.00 71 PHE A O 1
ATOM 534 N N . ILE A 1 72 ? -8.181 -1.976 5.888 1.00 96.69 72 ILE A N 1
ATOM 535 C CA . ILE A 1 72 ? -7.022 -1.227 6.382 1.00 96.69 72 ILE A CA 1
ATOM 536 C C . ILE A 1 72 ? -7.114 -1.153 7.902 1.00 96.69 72 ILE A C 1
ATOM 538 O O . ILE A 1 72 ? -7.975 -0.461 8.446 1.00 96.69 72 ILE A O 1
ATOM 542 N N . HIS A 1 73 ? -6.194 -1.836 8.576 1.00 95.50 73 HIS A N 1
ATOM 543 C CA . HIS A 1 73 ? -6.048 -1.810 10.029 1.00 95.50 73 HIS A CA 1
ATOM 544 C C . HIS A 1 73 ? -4.947 -0.811 10.403 1.00 95.50 73 HIS A C 1
ATOM 546 O O . HIS A 1 73 ? -3.844 -0.869 9.862 1.00 95.50 73 HIS A O 1
ATOM 552 N N . LYS A 1 74 ? -5.249 0.150 11.284 1.00 92.94 74 LYS A N 1
ATOM 553 C CA . LYS A 1 74 ? -4.360 1.284 11.590 1.00 92.94 74 LYS A CA 1
ATOM 554 C C . LYS A 1 74 ? -4.111 1.371 13.093 1.00 92.94 74 LYS A C 1
ATOM 556 O O . LYS A 1 74 ? -4.799 2.130 13.764 1.00 92.94 74 LYS A O 1
ATOM 561 N N . GLY A 1 75 ? -3.094 0.654 13.575 1.00 86.44 75 GLY A N 1
ATOM 562 C CA . GLY A 1 75 ? -2.707 0.629 14.993 1.00 86.44 75 GLY A CA 1
ATOM 563 C C . GLY A 1 75 ? -3.832 0.162 15.932 1.00 86.44 75 GLY A C 1
ATOM 564 O O . GLY A 1 75 ? -4.835 -0.359 15.444 1.00 86.44 75 GLY A O 1
ATOM 565 N N . PRO A 1 76 ? -3.649 0.332 17.254 1.00 76.19 76 PRO A N 1
ATOM 566 C CA . PRO A 1 76 ? -4.740 0.272 18.223 1.00 76.19 76 PRO A CA 1
ATOM 567 C C . PRO A 1 76 ? -5.840 1.297 17.915 1.00 76.19 76 PRO A C 1
ATOM 569 O O . PRO A 1 76 ? -5.520 2.355 17.307 1.00 76.19 76 PRO A O 1
#

pLDDT: mean 90.14, std 9.92, range [43.31, 97.44]

Foldseek 3Di:
DQQPQLDLQCSCCVDPQWHWADLDPSATWIAGVNDAQPRDWDDDPNRTDDPPSHDSNDHDPDDSVPDDDDDDDHDD